Protein AF-A0A7C2ZLL5-F1 (afdb_monomer_lite)

Secondary structure (DSSP, 8-state):
---EEEE---TTHHHHHHHH-TT--HHHHHHHHHT-HHHHHHHHHHHHHHTT--EEEE--TTGGGB-TTTT-PBPPTT---TT----

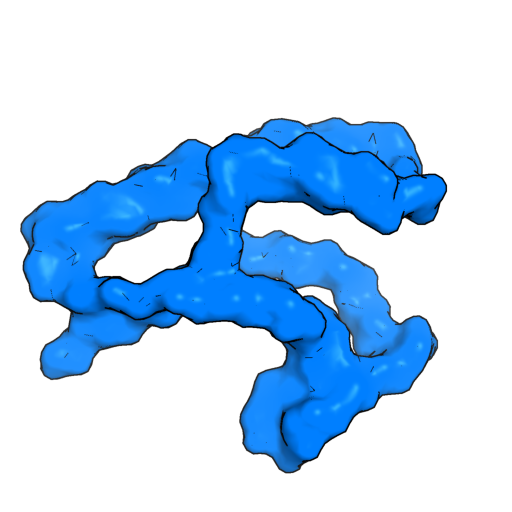Sequence (87 aa):
MQLAVLEKLPKRFQDRVIEKDGILNGVDIHRLKQSSIWGVHKIVTEKLAEHGIPYVLVNPSHTSSTRPTICGSKLPPHHSYGRVVVF

pLDDT: mean 75.42, std 16.75, range [32.41, 96.5]

Organism: NCBI:txid334771

Foldseek 3Di:
DAEAEAAPQDPCNLVVCCVVCVPDDPVNNVVSVVVPVVVVVVVVVVVCVVVVHHYDYDHCPCVQQADPPPPRDGDDPVPSPPSPPDD

Structure (mmCIF, N/CA/C/O backbone):
data_AF-A0A7C2ZLL5-F1
#
_entry.id   AF-A0A7C2ZLL5-F1
#
loop_
_atom_site.group_PDB
_atom_site.id
_atom_site.type_symbol
_atom_site.label_atom_id
_atom_site.label_alt_id
_atom_site.label_comp_id
_atom_site.label_asym_id
_atom_site.label_entity_id
_atom_site.label_seq_id
_atom_site.pdbx_PDB_ins_code
_atom_site.Cartn_x
_atom_site.Cartn_y
_atom_site.Cartn_z
_atom_site.occupancy
_atom_site.B_iso_or_equiv
_atom_site.auth_seq_id
_atom_site.auth_comp_id
_atom_site.auth_asym_id
_atom_site.auth_atom_id
_atom_site.pdbx_PDB_model_num
ATOM 1 N N . MET A 1 1 ? -23.522 0.494 9.497 1.00 63.44 1 MET A N 1
ATOM 2 C CA . MET A 1 1 ? -22.116 0.112 9.748 1.00 63.44 1 MET A CA 1
ATOM 3 C C . MET A 1 1 ? -21.372 0.243 8.428 1.00 63.44 1 MET A C 1
ATOM 5 O O . MET A 1 1 ? -21.778 -0.409 7.476 1.00 63.44 1 MET A O 1
ATOM 9 N N . GLN A 1 2 ? -20.406 1.156 8.319 1.00 79.88 2 GLN A N 1
ATOM 10 C CA . GLN A 1 2 ? -19.611 1.328 7.095 1.00 79.88 2 GLN A CA 1
ATOM 11 C C . GLN A 1 2 ? -18.393 0.401 7.143 1.00 79.88 2 GLN A C 1
ATOM 13 O O . GLN A 1 2 ? -17.826 0.201 8.213 1.00 79.88 2 GLN A O 1
ATOM 18 N N . LEU A 1 3 ? -18.028 -0.179 6.001 1.00 87.00 3 LEU A N 1
ATOM 19 C CA . LEU A 1 3 ? -16.868 -1.052 5.833 1.00 87.00 3 LEU A CA 1
ATOM 20 C C . LEU A 1 3 ? -16.066 -0.542 4.637 1.00 87.00 3 LEU A C 1
ATOM 22 O O . LEU A 1 3 ? -16.613 -0.434 3.540 1.00 87.00 3 LEU A O 1
ATOM 26 N N . ALA A 1 4 ? -14.784 -0.251 4.841 1.00 89.38 4 ALA A N 1
ATOM 27 C CA . ALA A 1 4 ? -13.886 0.123 3.755 1.00 89.38 4 ALA A CA 1
ATOM 28 C C . ALA A 1 4 ? -13.182 -1.114 3.175 1.00 89.38 4 ALA A C 1
ATOM 30 O O . ALA A 1 4 ? -12.730 -1.995 3.907 1.00 89.38 4 ALA A O 1
ATOM 31 N N . VAL A 1 5 ? -13.065 -1.174 1.850 1.00 88.44 5 VAL A N 1
ATOM 32 C CA . VAL A 1 5 ? -12.317 -2.221 1.142 1.00 88.44 5 VAL A CA 1
ATOM 33 C C . VAL A 1 5 ? -11.129 -1.556 0.465 1.00 88.44 5 VAL A C 1
ATOM 35 O O . VAL A 1 5 ? -11.313 -0.687 -0.381 1.00 88.44 5 VAL A O 1
ATOM 38 N N . LEU A 1 6 ? -9.920 -1.947 0.857 1.00 90.00 6 LEU A N 1
ATOM 39 C CA . LEU A 1 6 ? -8.674 -1.382 0.343 1.00 90.00 6 LEU A CA 1
ATOM 40 C C . LEU A 1 6 ? -7.838 -2.483 -0.305 1.00 90.00 6 LEU A C 1
ATOM 42 O O . LEU A 1 6 ? -7.811 -3.623 0.162 1.00 90.00 6 LEU A O 1
ATOM 46 N N . GLU A 1 7 ? -7.119 -2.155 -1.372 1.00 88.12 7 GLU A N 1
ATOM 47 C CA . GLU A 1 7 ? -6.142 -3.080 -1.935 1.00 88.12 7 GLU A CA 1
ATOM 48 C C . GLU A 1 7 ? -4.950 -3.259 -0.990 1.00 88.12 7 GLU A C 1
ATOM 50 O O . GLU A 1 7 ? -4.403 -2.306 -0.441 1.00 88.12 7 GLU A O 1
ATOM 55 N N . LYS A 1 8 ? -4.492 -4.500 -0.829 1.00 87.75 8 LYS A N 1
ATOM 56 C CA . LYS A 1 8 ? -3.317 -4.834 -0.029 1.00 87.75 8 LYS A CA 1
ATOM 57 C C . LYS A 1 8 ? -2.047 -4.429 -0.777 1.00 87.75 8 LYS A C 1
ATOM 59 O O . LYS A 1 8 ? -1.433 -5.247 -1.468 1.00 87.75 8 LYS A O 1
ATOM 64 N N . LEU A 1 9 ? -1.631 -3.179 -0.599 1.00 84.00 9 LEU A N 1
ATOM 65 C CA . LEU A 1 9 ? -0.416 -2.642 -1.205 1.00 84.00 9 LEU A CA 1
ATOM 66 C C . LEU A 1 9 ? 0.818 -2.898 -0.310 1.00 84.00 9 LEU A C 1
ATOM 68 O O . LEU A 1 9 ? 0.881 -2.414 0.823 1.00 84.00 9 LEU A O 1
ATOM 72 N N . PRO A 1 10 ? 1.830 -3.664 -0.767 1.00 80.06 10 PRO A N 1
ATOM 73 C CA . PRO A 1 10 ? 3.060 -3.879 -0.005 1.00 80.06 10 PRO A CA 1
ATOM 74 C C . PRO A 1 10 ? 3.893 -2.591 0.127 1.00 80.06 10 PRO A C 1
ATOM 76 O O . PRO A 1 10 ? 3.846 -1.721 -0.736 1.00 80.06 10 PRO A O 1
ATOM 79 N N . LYS A 1 11 ? 4.751 -2.505 1.159 1.00 77.62 11 LYS A N 1
ATOM 80 C CA . LYS A 1 11 ? 5.648 -1.348 1.403 1.00 77.62 11 LYS A CA 1
ATOM 81 C C . LYS A 1 11 ? 6.485 -0.924 0.187 1.00 77.62 11 LYS A C 1
ATOM 83 O O . LYS A 1 11 ? 6.757 0.253 0.020 1.00 77.62 11 LYS A O 1
ATOM 88 N N . ARG A 1 12 ? 6.882 -1.883 -0.654 1.00 81.44 12 ARG A N 1
ATOM 89 C CA . ARG A 1 12 ? 7.654 -1.667 -1.892 1.00 81.44 12 ARG A CA 1
ATOM 90 C C . ARG A 1 12 ? 6.803 -1.882 -3.143 1.00 81.44 12 ARG A C 1
ATOM 92 O O . ARG A 1 12 ? 7.261 -2.471 -4.115 1.00 81.44 12 ARG A O 1
ATOM 99 N N . PHE A 1 13 ? 5.521 -1.515 -3.093 1.00 82.81 13 PHE A N 1
ATOM 100 C CA . PHE A 1 13 ? 4.607 -1.708 -4.221 1.00 82.81 13 PHE A CA 1
ATOM 101 C C . PHE A 1 13 ? 5.111 -1.006 -5.481 1.00 82.81 13 PHE A C 1
ATOM 103 O O . PHE A 1 13 ? 5.158 -1.632 -6.532 1.00 82.81 13 PHE A O 1
ATOM 110 N N . GLN A 1 14 ? 5.543 0.252 -5.355 1.00 82.12 14 GLN A N 1
ATOM 111 C CA . GLN A 1 14 ? 6.068 1.031 -6.476 1.00 82.12 14 GLN A CA 1
ATOM 112 C C . GLN A 1 14 ? 7.276 0.323 -7.112 1.00 82.12 14 GLN A C 1
ATOM 114 O O . GLN A 1 14 ? 7.251 0.067 -8.311 1.00 82.12 14 GLN A O 1
ATOM 119 N N . ASP A 1 15 ? 8.262 -0.096 -6.311 1.00 83.06 15 ASP A N 1
ATOM 120 C CA . ASP A 1 15 ? 9.447 -0.818 -6.805 1.00 83.06 15 ASP A CA 1
ATOM 121 C C . ASP A 1 15 ? 9.069 -2.129 -7.507 1.00 83.06 15 ASP A C 1
ATOM 123 O O . ASP A 1 15 ? 9.514 -2.395 -8.619 1.00 83.06 15 ASP A O 1
ATOM 127 N N . ARG A 1 16 ? 8.166 -2.918 -6.908 1.00 81.62 16 ARG A N 1
ATOM 128 C CA . ARG A 1 16 ? 7.703 -4.192 -7.482 1.00 81.62 16 ARG A CA 1
ATOM 129 C C . ARG A 1 16 ? 6.956 -4.019 -8.799 1.00 81.62 16 ARG A C 1
ATOM 131 O O . ARG A 1 16 ? 7.025 -4.898 -9.651 1.00 81.62 16 ARG A O 1
ATOM 138 N N . VAL A 1 17 ? 6.197 -2.935 -8.954 1.00 79.25 17 VAL A N 1
ATOM 139 C CA . VAL A 1 17 ? 5.496 -2.626 -10.207 1.00 79.25 17 VAL A CA 1
ATOM 140 C C . VAL A 1 17 ? 6.499 -2.231 -11.290 1.00 79.25 17 VAL A C 1
ATOM 142 O O . VAL A 1 17 ? 6.352 -2.689 -12.417 1.00 79.25 17 VAL A O 1
ATOM 145 N N . ILE A 1 18 ? 7.532 -1.460 -10.940 1.00 81.31 18 ILE A N 1
ATOM 146 C CA . ILE A 1 18 ? 8.615 -1.077 -11.859 1.00 81.31 18 ILE A CA 1
ATOM 147 C C . ILE A 1 18 ? 9.407 -2.310 -12.312 1.00 81.31 18 ILE A C 1
ATOM 149 O O . ILE A 1 18 ? 9.632 -2.483 -13.503 1.00 81.31 18 ILE A O 1
ATOM 153 N N . GLU A 1 19 ? 9.792 -3.190 -11.385 1.00 81.94 19 GLU A N 1
ATOM 154 C CA . GLU A 1 19 ? 10.542 -4.418 -11.694 1.00 81.94 19 GLU A CA 1
ATOM 155 C C . GLU A 1 19 ? 9.734 -5.404 -12.547 1.00 81.94 19 GLU A C 1
ATOM 157 O O . GLU A 1 19 ? 10.272 -6.051 -13.444 1.00 81.94 19 GLU A O 1
ATOM 162 N N . LYS A 1 20 ? 8.436 -5.548 -12.255 1.00 76.06 20 LYS A N 1
ATOM 163 C CA . LYS A 1 20 ? 7.565 -6.518 -12.928 1.00 76.06 20 LYS A CA 1
ATOM 164 C C . LYS A 1 20 ? 7.149 -6.067 -14.325 1.00 76.06 20 LYS A C 1
ATOM 166 O O . LYS A 1 20 ? 6.861 -6.913 -15.169 1.00 76.06 20 LYS A O 1
ATOM 171 N N . ASP A 1 21 ? 7.058 -4.763 -14.550 1.00 69.56 21 ASP A N 1
ATOM 172 C CA . ASP A 1 21 ? 6.523 -4.202 -15.779 1.00 69.56 21 ASP A CA 1
ATOM 173 C C . ASP A 1 21 ? 7.618 -3.491 -16.571 1.00 69.56 21 ASP A C 1
ATOM 175 O O . ASP A 1 21 ? 7.720 -2.266 -16.585 1.00 69.56 21 ASP A O 1
ATOM 179 N N . GLY A 1 22 ? 8.429 -4.293 -17.267 1.00 63.56 22 GLY A N 1
ATOM 180 C CA . GLY A 1 22 ? 9.513 -3.820 -18.139 1.00 63.56 22 GLY A CA 1
ATOM 181 C C . GLY A 1 22 ? 9.056 -2.984 -19.345 1.00 63.56 22 GLY A C 1
ATOM 182 O O . GLY A 1 22 ? 9.882 -2.618 -20.175 1.00 63.56 22 GLY A O 1
ATOM 183 N N . ILE A 1 23 ? 7.754 -2.701 -19.455 1.00 68.12 23 ILE A N 1
ATOM 184 C CA . ILE A 1 23 ? 7.128 -1.854 -20.478 1.00 68.12 23 ILE A CA 1
ATOM 185 C C . ILE A 1 23 ? 6.940 -0.412 -19.966 1.00 68.12 23 ILE A C 1
ATOM 187 O O . ILE A 1 23 ? 6.720 0.502 -20.761 1.00 68.12 23 ILE A O 1
ATOM 191 N N . LEU A 1 24 ? 7.039 -0.172 -18.650 1.00 72.44 24 LEU A N 1
ATOM 192 C CA . LEU A 1 24 ? 6.895 1.173 -18.095 1.00 72.44 24 LEU A CA 1
ATOM 193 C C . LEU A 1 24 ? 8.024 2.079 -18.593 1.00 72.44 24 LEU A C 1
ATOM 195 O O . LEU A 1 24 ? 9.207 1.824 -18.371 1.00 72.44 24 LEU A O 1
ATOM 199 N N . ASN A 1 25 ? 7.646 3.172 -19.251 1.00 77.44 25 ASN A N 1
ATOM 200 C CA . ASN A 1 25 ? 8.593 4.195 -19.674 1.00 77.44 25 ASN A CA 1
ATOM 201 C C . ASN A 1 25 ? 9.049 5.053 -18.472 1.00 77.44 25 ASN A C 1
ATOM 203 O O . ASN A 1 25 ? 8.465 5.024 -17.384 1.00 77.44 25 ASN A O 1
ATOM 207 N N . GLY A 1 26 ? 10.093 5.864 -18.672 1.00 80.12 26 GLY A N 1
ATOM 208 C CA . GLY A 1 26 ? 10.648 6.716 -17.611 1.00 80.12 26 GLY A CA 1
ATOM 209 C C . GLY A 1 26 ? 9.645 7.708 -17.003 1.00 80.12 26 GLY A C 1
ATOM 210 O O . GLY A 1 26 ? 9.738 8.019 -15.814 1.00 80.12 26 GLY A O 1
ATOM 211 N N . VAL A 1 27 ? 8.656 8.165 -17.780 1.00 78.12 27 VAL A N 1
ATOM 212 C CA . VAL A 1 27 ? 7.613 9.096 -17.317 1.00 78.12 27 VAL A CA 1
ATOM 213 C C . VAL A 1 27 ? 6.645 8.392 -16.366 1.00 78.12 27 VAL A C 1
ATOM 215 O O . VAL A 1 27 ? 6.341 8.922 -15.296 1.00 78.12 27 VAL A O 1
ATOM 218 N N . ASP A 1 28 ? 6.206 7.183 -16.705 1.00 81.25 28 ASP A N 1
ATOM 219 C CA . ASP A 1 28 ? 5.300 6.393 -15.872 1.00 81.25 28 ASP A CA 1
ATOM 220 C C . ASP A 1 28 ? 5.975 5.942 -14.572 1.00 81.25 28 ASP A C 1
ATOM 222 O O . ASP A 1 28 ? 5.361 6.011 -13.505 1.00 81.25 28 ASP A O 1
ATOM 226 N N . ILE A 1 29 ? 7.266 5.593 -14.621 1.00 82.12 29 ILE A N 1
ATOM 227 C CA . ILE A 1 29 ? 8.075 5.315 -13.423 1.00 82.12 29 ILE A CA 1
ATOM 228 C C . ILE A 1 29 ? 8.142 6.549 -12.516 1.00 82.12 29 ILE A C 1
ATOM 230 O O . ILE A 1 29 ? 7.956 6.437 -11.301 1.00 82.12 29 ILE A O 1
ATOM 234 N N . HIS A 1 30 ? 8.387 7.733 -13.086 1.00 84.62 30 HIS A N 1
ATOM 235 C CA . HIS A 1 30 ? 8.447 8.971 -12.313 1.00 84.62 30 HI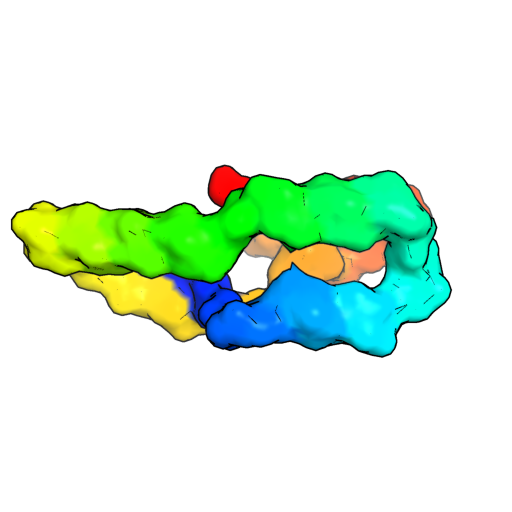S A CA 1
ATOM 236 C C . HIS A 1 30 ? 7.101 9.280 -11.646 1.00 84.62 30 HIS A C 1
ATOM 238 O O . HIS A 1 30 ? 7.053 9.515 -10.438 1.00 84.62 30 HIS A O 1
ATOM 244 N N . ARG A 1 31 ? 5.995 9.207 -12.397 1.00 83.75 31 ARG A N 1
ATOM 245 C CA . ARG A 1 31 ? 4.635 9.399 -11.863 1.00 83.75 31 ARG A CA 1
ATOM 246 C C . ARG A 1 31 ? 4.316 8.402 -10.754 1.00 83.75 31 ARG A C 1
ATOM 248 O O . ARG A 1 31 ? 3.769 8.788 -9.722 1.00 83.75 31 ARG A O 1
ATOM 255 N N . LEU A 1 32 ? 4.694 7.137 -10.940 1.00 83.62 32 LEU A N 1
ATOM 256 C CA . LEU A 1 32 ? 4.478 6.099 -9.944 1.00 83.62 32 LEU A CA 1
ATOM 257 C C . LEU A 1 32 ? 5.250 6.383 -8.659 1.00 83.62 32 LEU A C 1
ATOM 259 O O . LEU A 1 32 ? 4.677 6.186 -7.597 1.00 83.62 32 LEU A O 1
ATOM 263 N N . LYS A 1 33 ? 6.493 6.871 -8.727 1.00 83.19 33 LYS A N 1
ATOM 264 C CA . LYS A 1 33 ? 7.258 7.272 -7.534 1.00 83.19 33 LYS A CA 1
ATOM 265 C C . LYS A 1 33 ? 6.641 8.489 -6.840 1.00 83.19 33 LYS A C 1
ATOM 267 O O . LYS A 1 33 ? 6.470 8.462 -5.624 1.00 83.19 33 LYS A O 1
ATOM 272 N N . GLN A 1 34 ? 6.246 9.507 -7.608 1.00 86.38 34 GLN A N 1
ATOM 273 C CA . GLN A 1 34 ? 5.642 10.740 -7.084 1.00 86.38 34 GLN A CA 1
ATOM 274 C C . GLN A 1 34 ? 4.300 10.510 -6.377 1.00 86.38 34 GLN A C 1
ATOM 276 O O . GLN A 1 34 ? 3.968 11.235 -5.444 1.00 86.38 34 GLN A O 1
ATOM 281 N N . SER A 1 35 ? 3.542 9.480 -6.765 1.00 83.25 35 SER A N 1
ATOM 282 C CA . SER A 1 35 ? 2.219 9.218 -6.184 1.00 83.25 35 SER A CA 1
ATOM 283 C C . SER A 1 35 ? 2.226 8.928 -4.682 1.00 83.25 35 SER A C 1
ATOM 285 O O . SER A 1 35 ? 1.179 9.021 -4.047 1.00 83.25 35 SER A O 1
ATOM 287 N N . SER A 1 36 ? 3.378 8.565 -4.102 1.00 83.06 36 SER A N 1
ATOM 288 C CA . SER A 1 36 ? 3.511 8.267 -2.669 1.00 83.06 36 SER A CA 1
ATOM 289 C C . SER A 1 36 ? 2.434 7.297 -2.155 1.00 83.06 36 SER A C 1
ATOM 291 O O . SER A 1 36 ? 1.960 7.422 -1.025 1.00 83.06 36 SER A O 1
ATOM 293 N N . ILE A 1 37 ? 2.043 6.319 -2.985 1.00 84.88 37 ILE A N 1
ATOM 294 C CA . ILE A 1 37 ? 0.843 5.489 -2.785 1.00 84.88 37 ILE A CA 1
ATOM 295 C C . ILE A 1 37 ? 0.798 4.799 -1.423 1.00 84.88 37 ILE A C 1
ATOM 297 O O . ILE A 1 37 ? -0.252 4.699 -0.794 1.00 84.88 37 ILE A O 1
ATOM 301 N N . TRP A 1 38 ? 1.958 4.359 -0.935 1.00 85.31 38 TRP A N 1
ATOM 302 C CA . TRP A 1 38 ? 2.061 3.724 0.370 1.00 85.31 38 TRP A CA 1
ATOM 303 C C . TRP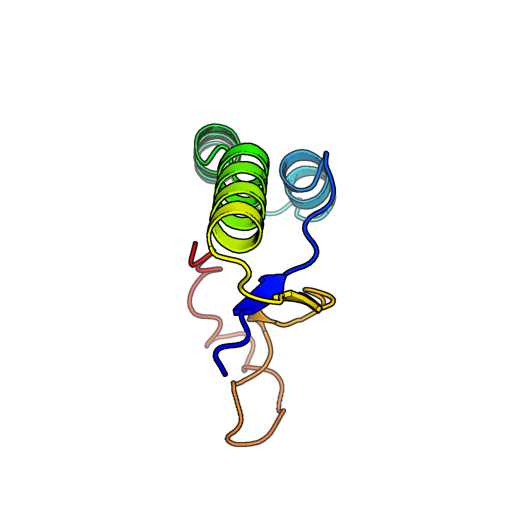 A 1 38 ? 1.781 4.708 1.514 1.00 85.31 38 TRP A C 1
ATOM 305 O O . TRP A 1 38 ? 1.134 4.345 2.495 1.00 85.31 38 TRP A O 1
ATOM 315 N N . GLY A 1 39 ? 2.222 5.961 1.374 1.00 89.50 39 GLY A N 1
ATOM 316 C CA . GLY A 1 39 ? 1.935 7.032 2.325 1.00 89.50 39 GLY A CA 1
ATOM 317 C C . GLY A 1 39 ? 0.445 7.360 2.378 1.00 89.50 39 GLY A C 1
ATOM 318 O O . GLY A 1 39 ? -0.123 7.413 3.466 1.00 89.50 39 GLY A O 1
ATOM 319 N N . VAL A 1 40 ? -0.208 7.482 1.217 1.00 89.94 40 VAL A N 1
ATOM 320 C CA . VAL A 1 40 ? -1.665 7.696 1.135 1.00 89.94 40 VAL A CA 1
ATOM 321 C C . VAL A 1 40 ? -2.419 6.531 1.774 1.00 89.94 40 VAL A C 1
ATOM 323 O O . VAL A 1 40 ? -3.258 6.749 2.645 1.00 89.94 40 VAL A O 1
ATOM 326 N N . HIS A 1 41 ? -2.071 5.291 1.418 1.00 90.50 41 HIS A N 1
ATOM 327 C CA . HIS A 1 41 ? -2.690 4.098 1.994 1.00 90.50 41 HIS A CA 1
ATOM 328 C C . HIS A 1 41 ? -2.565 4.077 3.524 1.00 90.50 41 HIS A C 1
ATOM 330 O O . HIS A 1 41 ? -3.524 3.747 4.222 1.00 90.50 41 HIS A O 1
ATOM 336 N N . LYS A 1 42 ? -1.397 4.448 4.061 1.00 91.06 42 LYS A N 1
ATOM 337 C CA . LYS A 1 42 ? -1.174 4.544 5.507 1.00 91.06 42 LYS A CA 1
ATOM 338 C C . LYS A 1 42 ? -2.111 5.575 6.150 1.00 91.06 42 LYS A C 1
ATOM 340 O O . LYS A 1 42 ? -2.830 5.218 7.081 1.00 91.06 42 LYS A O 1
ATOM 345 N N . ILE A 1 43 ? -2.158 6.796 5.616 1.00 94.31 43 ILE A N 1
ATOM 346 C CA . ILE A 1 43 ? -3.013 7.879 6.131 1.00 94.31 43 ILE A CA 1
ATOM 347 C C . ILE A 1 43 ? -4.488 7.459 6.128 1.00 94.31 43 ILE A C 1
ATOM 349 O O . ILE A 1 43 ? -5.192 7.667 7.114 1.00 94.31 43 ILE A O 1
ATOM 353 N N . VAL A 1 44 ? -4.957 6.818 5.054 1.00 93.25 44 VAL A N 1
ATOM 354 C CA . VAL A 1 44 ? -6.339 6.324 4.963 1.00 93.25 44 VAL A CA 1
ATOM 355 C C . VAL A 1 44 ? -6.630 5.305 6.065 1.00 93.25 44 VAL A C 1
ATOM 357 O O . VAL A 1 44 ? -7.628 5.442 6.770 1.00 93.25 44 VAL A O 1
ATOM 360 N N . THR A 1 45 ? -5.757 4.314 6.271 1.00 93.50 45 THR A N 1
ATOM 361 C CA . THR A 1 45 ? -5.959 3.313 7.334 1.00 93.50 45 THR A CA 1
ATOM 362 C C . THR A 1 45 ? -5.927 3.913 8.739 1.00 93.50 45 THR A C 1
ATOM 364 O O . THR A 1 45 ? -6.693 3.478 9.597 1.00 93.50 45 THR A O 1
ATOM 367 N N . GLU A 1 46 ? -5.095 4.932 8.970 1.00 95.38 46 GLU A N 1
ATOM 368 C CA . GLU A 1 46 ? -5.048 5.666 10.240 1.00 95.38 46 GLU A CA 1
ATOM 369 C C . GLU A 1 46 ? -6.360 6.421 10.481 1.00 95.38 46 GLU A C 1
ATOM 371 O O . GLU A 1 46 ? -6.960 6.284 11.545 1.00 95.38 46 GLU A O 1
ATOM 376 N N . LYS A 1 47 ? -6.881 7.126 9.469 1.00 96.50 47 LYS A N 1
ATOM 377 C CA . LYS A 1 47 ? -8.166 7.832 9.574 1.00 96.50 47 LYS A CA 1
ATOM 378 C C . LYS A 1 47 ? -9.357 6.900 9.749 1.00 96.50 47 LYS A C 1
ATOM 380 O O . LYS A 1 47 ? -10.253 7.223 10.525 1.00 96.50 47 LYS A O 1
ATOM 385 N N . LEU A 1 48 ? -9.367 5.742 9.096 1.00 93.94 48 LEU A N 1
ATOM 386 C CA . LEU A 1 48 ? -10.405 4.732 9.314 1.00 93.94 48 LEU A CA 1
ATOM 387 C C . LEU A 1 48 ? -10.386 4.224 10.761 1.00 93.94 48 LEU A C 1
ATOM 389 O O . LEU A 1 48 ? -11.443 4.131 11.383 1.00 93.94 48 LEU A O 1
ATOM 393 N N . ALA A 1 49 ? -9.196 3.978 11.317 1.00 93.88 49 ALA A N 1
ATOM 394 C CA . ALA A 1 49 ? -9.042 3.580 12.712 1.00 93.88 49 ALA A CA 1
ATOM 395 C C . ALA A 1 49 ? -9.500 4.679 13.690 1.00 93.88 49 ALA A C 1
ATOM 397 O O . ALA A 1 49 ? -10.235 4.374 14.627 1.00 93.88 49 ALA A O 1
ATOM 398 N N . GLU A 1 50 ? -9.139 5.946 13.449 1.00 96.38 50 GLU A N 1
ATOM 399 C CA . GLU A 1 50 ? -9.580 7.095 14.263 1.00 96.38 50 GLU A CA 1
ATOM 400 C C . GLU A 1 50 ? -11.111 7.213 14.339 1.00 96.38 50 GLU A C 1
ATOM 402 O O . GLU A 1 50 ? -11.654 7.553 15.387 1.00 96.38 50 GLU A O 1
ATOM 407 N N . HIS A 1 51 ? -11.814 6.905 13.247 1.00 95.44 51 HIS A N 1
ATOM 408 C CA . HIS A 1 51 ? -13.277 6.982 13.177 1.00 95.44 51 HIS A CA 1
ATOM 409 C C . HIS A 1 51 ? -13.974 5.666 13.563 1.00 95.44 51 HIS A C 1
ATOM 411 O O . HIS A 1 51 ? -15.195 5.560 13.442 1.00 95.44 51 HIS A O 1
ATOM 417 N N . GLY A 1 52 ? -13.223 4.645 13.995 1.00 93.12 52 GLY A N 1
ATOM 418 C CA . GLY A 1 52 ? -13.771 3.328 14.329 1.00 93.12 52 GLY A CA 1
ATOM 419 C C . GLY A 1 52 ? -14.401 2.599 13.135 1.00 93.12 52 GLY A C 1
ATOM 420 O O . GLY A 1 52 ? -15.271 1.748 13.322 1.00 93.12 52 GLY A O 1
ATOM 421 N N . ILE A 1 53 ? -13.995 2.935 11.907 1.00 93.31 53 ILE A N 1
ATOM 422 C CA . ILE A 1 53 ? -14.512 2.320 10.684 1.00 93.31 53 ILE A CA 1
ATOM 423 C C . ILE A 1 53 ? -13.688 1.058 10.393 1.00 93.31 53 ILE A C 1
ATOM 425 O O . ILE A 1 53 ? -12.482 1.155 10.143 1.00 93.31 53 ILE A O 1
ATOM 429 N N . PRO A 1 54 ? -14.303 -0.139 10.394 1.00 91.12 54 PRO A N 1
ATOM 430 C CA . PRO A 1 54 ? -13.602 -1.355 10.018 1.00 91.12 54 PRO A CA 1
ATOM 431 C C . PRO A 1 54 ? -13.183 -1.306 8.546 1.00 91.12 54 PRO A C 1
ATOM 433 O O . PRO A 1 54 ? -13.878 -0.747 7.692 1.00 91.12 54 PRO A O 1
ATOM 436 N N . TYR A 1 55 ? -12.058 -1.947 8.234 1.00 91.44 55 TYR A N 1
ATOM 437 C CA . TYR A 1 55 ? -11.586 -2.099 6.864 1.00 91.44 55 TYR A CA 1
ATOM 438 C C . TYR A 1 55 ? -11.013 -3.491 6.608 1.00 91.44 55 TYR A C 1
ATOM 440 O O . TYR A 1 55 ? -10.513 -4.155 7.517 1.00 91.44 55 TYR A O 1
ATOM 448 N N . VAL A 1 56 ? -11.077 -3.926 5.350 1.00 91.56 56 VAL A N 1
ATOM 449 C CA . VAL A 1 56 ? -10.491 -5.186 4.875 1.00 91.56 56 VAL A CA 1
ATOM 450 C C . VAL A 1 56 ? -9.490 -4.920 3.758 1.00 91.56 56 VAL A C 1
ATOM 452 O O . VAL A 1 56 ? -9.709 -4.068 2.899 1.00 91.56 56 VAL A O 1
ATOM 455 N N . LEU A 1 57 ? -8.384 -5.667 3.776 1.00 89.88 57 LEU A N 1
ATOM 456 C CA . LEU A 1 57 ? -7.346 -5.605 2.749 1.00 89.88 57 LEU A CA 1
ATOM 457 C C . LEU A 1 57 ? -7.512 -6.768 1.766 1.00 89.88 57 LEU A C 1
ATOM 459 O O . LEU A 1 57 ? -7.413 -7.929 2.166 1.00 89.88 57 LEU A O 1
ATOM 463 N N . VAL A 1 58 ? -7.717 -6.469 0.484 1.00 87.00 58 VAL A N 1
ATOM 464 C CA . VAL A 1 58 ? -7.932 -7.471 -0.577 1.00 87.00 58 VAL A CA 1
ATOM 465 C C . VAL A 1 58 ? -6.718 -7.605 -1.491 1.00 87.00 58 VAL A C 1
ATOM 467 O O . VAL A 1 58 ? -5.948 -6.668 -1.666 1.00 87.00 58 VAL A O 1
ATOM 470 N N . ASN A 1 59 ? -6.504 -8.783 -2.077 1.00 82.56 59 ASN A N 1
ATOM 471 C CA . ASN A 1 59 ? -5.384 -8.987 -2.995 1.00 82.56 59 ASN A CA 1
ATOM 472 C C . ASN A 1 59 ? -5.616 -8.200 -4.306 1.00 82.56 59 ASN A C 1
ATOM 474 O O . ASN A 1 59 ? -6.603 -8.482 -4.981 1.00 82.56 59 ASN A O 1
ATOM 478 N N . PRO A 1 60 ? -4.705 -7.294 -4.716 1.00 77.62 60 PRO A N 1
ATOM 479 C CA . PRO A 1 60 ? -4.842 -6.509 -5.951 1.00 77.62 60 PRO A CA 1
ATOM 480 C C . PRO A 1 60 ? -4.611 -7.318 -7.244 1.00 77.62 60 PRO A C 1
ATOM 482 O O . PRO A 1 60 ? -4.534 -6.769 -8.343 1.00 77.62 60 PRO A O 1
ATOM 485 N N . SER A 1 61 ? -4.432 -8.638 -7.157 1.00 75.69 61 SER A N 1
ATOM 486 C CA . SER A 1 61 ? -4.158 -9.474 -8.327 1.00 75.69 61 SER A CA 1
ATOM 487 C C . SER A 1 61 ? -5.295 -9.387 -9.345 1.00 75.69 61 SER A C 1
ATOM 489 O O . SER A 1 61 ? -6.421 -9.787 -9.072 1.00 75.69 61 SER A O 1
ATOM 491 N N . HIS A 1 62 ? -4.963 -8.895 -10.541 1.00 71.00 62 HIS A N 1
ATOM 492 C CA . HIS A 1 62 ? -5.872 -8.750 -11.680 1.00 71.00 62 HIS A CA 1
ATOM 493 C C . HIS A 1 62 ? -7.042 -7.778 -11.478 1.00 71.00 62 HIS A C 1
ATOM 495 O O . HIS A 1 62 ? -7.935 -7.765 -12.325 1.00 71.00 62 HIS A O 1
ATOM 501 N N . THR A 1 63 ? -7.043 -6.931 -10.444 1.00 70.50 63 THR A N 1
ATOM 502 C CA . THR A 1 63 ? -8.128 -5.954 -10.217 1.00 70.50 63 THR A CA 1
ATOM 503 C C . THR A 1 63 ? -8.252 -4.958 -11.370 1.00 70.50 63 THR A C 1
ATOM 505 O O . THR A 1 63 ? -9.350 -4.716 -11.856 1.00 70.50 63 THR A O 1
ATOM 508 N N . SER A 1 64 ? -7.126 -4.483 -11.909 1.00 67.19 64 SER A N 1
ATOM 509 C CA . SER A 1 64 ? -7.091 -3.586 -13.080 1.00 67.19 64 SER A CA 1
ATOM 510 C C . SER A 1 64 ? -7.455 -4.255 -14.414 1.00 67.19 64 SER A C 1
ATOM 512 O O . SER A 1 64 ? -7.759 -3.566 -15.384 1.00 67.19 64 SER A O 1
ATOM 514 N N . SER A 1 65 ? -7.418 -5.590 -14.488 1.00 66.44 65 SER A N 1
ATOM 515 C CA . SER A 1 65 ? -7.658 -6.358 -15.722 1.00 66.44 65 SER A CA 1
ATOM 516 C C . SER A 1 65 ? -8.969 -7.148 -15.714 1.00 66.44 65 SER A C 1
ATOM 518 O O . SER A 1 65 ? -9.291 -7.814 -16.700 1.00 66.44 65 SER A O 1
ATOM 520 N N . THR A 1 66 ? -9.706 -7.117 -14.604 1.00 66.69 66 THR A N 1
ATOM 521 C CA . THR A 1 66 ? -10.951 -7.869 -14.414 1.00 66.69 66 THR A CA 1
ATOM 522 C C . THR A 1 66 ? -12.115 -6.896 -14.386 1.00 66.69 66 THR A C 1
ATOM 524 O O . THR A 1 66 ? -12.075 -5.898 -13.672 1.00 66.69 66 THR A O 1
ATOM 527 N N . ARG A 1 67 ? -13.166 -7.172 -15.164 1.00 66.50 67 ARG A N 1
ATOM 528 C CA . ARG A 1 67 ? -14.358 -6.316 -15.175 1.00 66.50 67 ARG A CA 1
ATOM 529 C C . ARG A 1 67 ? -15.060 -6.350 -13.812 1.00 66.50 67 ARG A C 1
ATOM 531 O O . ARG A 1 67 ? -15.431 -7.449 -13.385 1.00 66.50 67 ARG A O 1
ATOM 538 N N . PRO A 1 68 ? -15.304 -5.191 -13.165 1.00 65.38 68 PRO A N 1
ATOM 539 C CA . PRO A 1 68 ? -16.109 -5.139 -11.953 1.00 65.38 68 PRO A CA 1
ATOM 540 C C . PRO A 1 68 ? -17.509 -5.700 -12.236 1.00 65.38 68 PRO A C 1
ATOM 542 O O . PRO A 1 68 ? -18.208 -5.233 -13.133 1.00 65.38 68 PRO A O 1
ATOM 545 N N . THR A 1 69 ? -17.851 -6.764 -11.507 1.00 55.81 69 THR A N 1
ATOM 546 C CA . THR A 1 69 ? -19.199 -7.285 -11.199 1.00 55.81 69 THR A CA 1
ATOM 547 C C . THR A 1 69 ? -20.205 -7.634 -12.310 1.00 55.81 69 THR A C 1
ATOM 549 O O . THR A 1 69 ? -21.165 -8.325 -11.992 1.00 55.81 69 THR A O 1
ATOM 552 N N . ILE A 1 70 ? -20.008 -7.313 -13.595 1.00 57.75 70 ILE A N 1
ATOM 553 C CA . ILE A 1 70 ? -20.990 -7.691 -14.643 1.00 57.75 70 ILE A CA 1
ATOM 554 C C . ILE A 1 70 ? -20.732 -9.100 -15.219 1.00 57.75 70 ILE A C 1
ATOM 556 O O . ILE A 1 70 ? -21.639 -9.726 -15.753 1.00 57.75 70 ILE A O 1
ATOM 560 N N . CYS A 1 71 ? -19.512 -9.647 -15.110 1.00 60.59 71 CYS A N 1
ATOM 561 C CA . CYS A 1 71 ? -19.221 -10.989 -15.652 1.00 60.59 71 CYS A CA 1
ATOM 562 C C . CYS A 1 71 ? -17.947 -11.684 -15.137 1.00 60.59 71 CYS A C 1
ATOM 564 O O . CYS A 1 71 ? -17.691 -12.814 -15.540 1.00 60.59 71 CYS A O 1
ATOM 566 N N . GLY A 1 72 ? -17.095 -11.027 -14.334 1.00 56.44 72 GLY A N 1
ATOM 5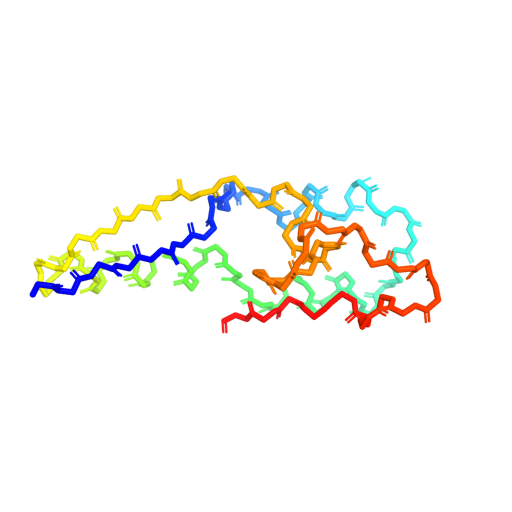67 C CA . GLY A 1 72 ? -15.812 -11.602 -13.884 1.00 56.44 72 GLY A CA 1
ATOM 568 C C . GLY A 1 72 ? -14.822 -11.933 -15.013 1.00 56.44 72 GLY A C 1
ATOM 569 O O . GLY A 1 72 ? -13.758 -12.498 -14.768 1.00 56.44 72 GLY A O 1
ATOM 570 N N . SER A 1 73 ? -15.156 -11.590 -16.261 1.00 62.88 73 SER A N 1
ATOM 571 C CA . SER A 1 73 ? -14.312 -11.863 -17.417 1.00 62.88 73 SER A CA 1
ATOM 572 C C . SER A 1 73 ? -13.115 -10.915 -17.457 1.00 62.88 73 SER A C 1
ATOM 574 O O . SER A 1 73 ? -13.197 -9.744 -17.061 1.00 62.88 73 SER A O 1
ATOM 576 N N . LYS A 1 74 ? -11.995 -11.423 -17.980 1.00 58.53 74 LYS A N 1
ATOM 577 C CA . LYS A 1 74 ? -10.821 -10.603 -18.288 1.00 58.53 74 LYS A CA 1
ATOM 578 C C . LYS A 1 74 ? -11.189 -9.569 -19.355 1.00 58.53 74 LYS A C 1
ATOM 580 O O . LYS A 1 74 ? -11.919 -9.875 -20.301 1.00 58.53 74 LYS A O 1
ATOM 585 N N . LEU A 1 75 ? -10.699 -8.344 -19.190 1.00 60.16 75 LEU A N 1
ATOM 586 C CA . LEU A 1 75 ? -10.807 -7.309 -20.215 1.00 60.16 75 LEU A CA 1
ATOM 587 C C . LEU A 1 75 ? -10.058 -7.759 -21.488 1.00 60.16 75 LEU A C 1
ATOM 589 O O . LEU A 1 75 ? -8.973 -8.336 -21.370 1.00 60.16 75 LEU A O 1
ATOM 593 N N . PRO A 1 76 ? -10.605 -7.522 -22.698 1.00 56.38 76 PRO A N 1
ATOM 594 C CA . PRO A 1 76 ? -9.888 -7.780 -23.944 1.00 56.38 76 PRO A CA 1
ATOM 595 C C . PRO A 1 76 ? -8.566 -6.991 -23.983 1.00 56.38 76 PRO A C 1
ATOM 597 O O . PRO A 1 76 ? -8.543 -5.853 -23.510 1.00 56.38 76 PRO A O 1
ATOM 600 N N . PRO A 1 77 ? -7.488 -7.527 -24.587 1.00 52.22 77 PRO A N 1
ATOM 601 C CA . PRO A 1 77 ? -6.160 -6.901 -24.580 1.00 52.22 77 PRO A CA 1
ATOM 602 C C . PRO A 1 77 ? -6.120 -5.493 -25.204 1.00 52.22 77 PRO A C 1
ATOM 604 O O . PRO A 1 77 ? -5.265 -4.698 -24.841 1.00 52.22 77 PRO A O 1
ATOM 607 N N . HIS A 1 78 ? -7.069 -5.157 -26.084 1.00 47.12 78 HIS A N 1
ATOM 608 C CA . HIS A 1 78 ? -7.201 -3.830 -26.707 1.00 47.12 78 HIS A CA 1
ATOM 609 C C . HIS A 1 78 ? -8.137 -2.856 -25.962 1.00 47.12 78 HIS A C 1
ATOM 611 O O . HIS A 1 78 ? -8.264 -1.703 -26.363 1.00 47.12 78 HIS A O 1
ATOM 617 N N . HIS A 1 79 ? -8.787 -3.304 -24.884 1.00 44.22 79 HIS A N 1
ATOM 618 C CA . HIS A 1 79 ? -9.687 -2.516 -24.029 1.00 44.22 79 HIS A CA 1
ATOM 619 C C . HIS A 1 79 ? -9.178 -2.450 -22.581 1.00 44.22 7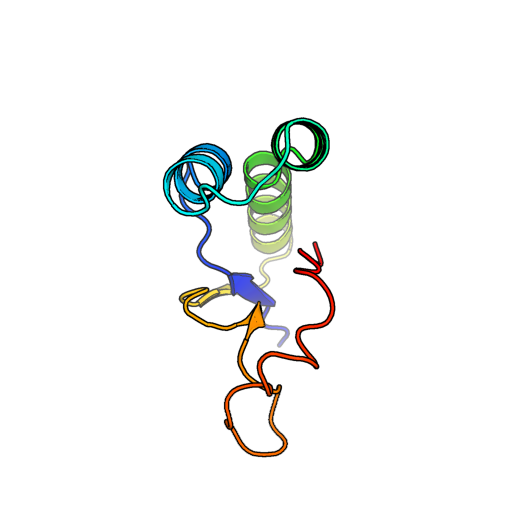9 HIS A C 1
ATOM 621 O O . HIS A 1 79 ? -9.946 -2.231 -21.641 1.00 44.22 79 HIS A O 1
ATOM 627 N N . SER A 1 80 ? -7.872 -2.633 -22.373 1.00 41.69 80 SER A N 1
ATOM 628 C CA . SER A 1 80 ? -7.243 -2.170 -21.144 1.00 41.69 80 SER A CA 1
ATOM 629 C C . SER A 1 80 ? -7.317 -0.646 -21.153 1.00 41.69 80 SER A C 1
ATOM 631 O O . SER A 1 80 ? -6.497 0.006 -21.799 1.00 41.69 80 SER A O 1
ATOM 633 N N . TYR A 1 81 ? -8.312 -0.070 -20.473 1.00 44.38 81 TYR A N 1
ATOM 634 C CA . TYR A 1 81 ? -8.230 1.318 -20.025 1.00 44.38 81 TY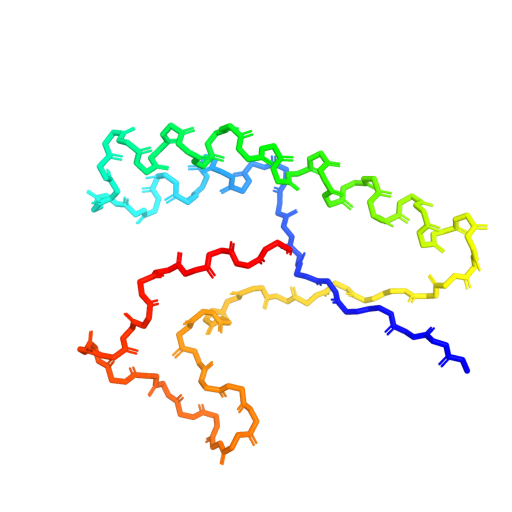R A CA 1
ATOM 635 C C . TYR A 1 81 ? -6.843 1.462 -19.397 1.00 44.38 81 TYR A C 1
ATOM 637 O O . TYR A 1 81 ? -6.542 0.740 -18.442 1.00 44.38 81 TYR A O 1
ATOM 645 N N . GLY A 1 82 ? -5.960 2.236 -20.044 1.00 39.09 82 GLY A N 1
ATOM 646 C CA . GLY A 1 82 ? -4.531 2.258 -19.727 1.00 39.09 82 GLY A CA 1
ATOM 647 C C . GLY A 1 82 ? -4.362 2.351 -18.224 1.00 39.09 82 GLY A C 1
ATOM 648 O O . GLY A 1 82 ? -5.026 3.198 -17.647 1.00 39.09 82 GLY A O 1
ATOM 649 N N . ARG A 1 83 ? -3.595 1.424 -17.625 1.00 41.47 83 ARG A N 1
ATOM 650 C CA . ARG A 1 83 ? -3.573 1.100 -16.187 1.00 41.47 83 ARG A CA 1
ATOM 651 C C . ARG A 1 83 ? -3.886 2.331 -15.329 1.00 41.47 83 ARG A C 1
ATOM 653 O O . ARG A 1 83 ? -2.986 3.064 -14.926 1.00 41.47 83 ARG A O 1
ATOM 660 N N . VAL A 1 84 ? -5.174 2.563 -15.076 1.00 36.66 84 VAL A N 1
ATOM 661 C CA . VAL A 1 84 ? -5.601 3.668 -14.234 1.00 36.66 84 VAL A CA 1
ATOM 662 C C . VAL A 1 84 ? -5.403 3.134 -12.835 1.00 36.66 84 VAL A C 1
ATOM 664 O O . VAL A 1 84 ? -6.200 2.342 -12.338 1.00 36.66 84 VAL A O 1
ATOM 667 N N . VAL A 1 85 ? -4.276 3.495 -12.231 1.00 38.31 85 VAL A N 1
ATOM 668 C CA . VAL A 1 85 ? -4.134 3.414 -10.783 1.00 38.31 85 VAL A CA 1
ATOM 669 C C . VAL A 1 85 ? -5.085 4.482 -10.250 1.00 38.31 85 VAL A C 1
ATOM 671 O O . VAL A 1 85 ? -4.724 5.652 -10.158 1.00 38.31 85 VAL A O 1
ATOM 674 N N . VAL A 1 86 ? -6.351 4.107 -10.069 1.00 32.41 86 VAL A N 1
ATOM 675 C CA . VAL A 1 86 ? -7.321 4.929 -9.350 1.00 32.41 86 VAL A CA 1
ATOM 676 C C . VAL A 1 86 ? -6.911 4.842 -7.884 1.00 32.41 86 VAL A C 1
ATOM 678 O O . VAL A 1 86 ? -6.814 3.739 -7.345 1.00 32.41 86 VAL A O 1
ATOM 681 N N . PHE A 1 87 ? -6.583 5.993 -7.303 1.00 39.06 87 PHE A N 1
ATOM 682 C CA . PHE A 1 87 ? -6.284 6.160 -5.883 1.00 39.06 87 PHE A CA 1
ATOM 683 C C . PHE A 1 87 ? -7.568 6.491 -5.132 1.00 39.06 87 PHE A C 1
ATOM 685 O O . PHE A 1 87 ? -8.349 7.308 -5.675 1.00 39.06 87 PHE A O 1
#

Radius of gyration: 14.89 Å; chains: 1; bounding box: 33×23×41 Å